Protein AF-A0A1D3JV42-F1 (afdb_monomer_lite)

Structure (mmCIF, N/CA/C/O backbone):
data_AF-A0A1D3JV42-F1
#
_entry.id   AF-A0A1D3JV42-F1
#
loop_
_atom_site.group_PDB
_atom_site.id
_atom_site.type_symbol
_atom_site.label_atom_id
_atom_site.label_alt_id
_atom_site.label_comp_id
_atom_site.label_asym_id
_atom_site.label_entity_id
_atom_site.label_seq_id
_atom_site.pdbx_PDB_ins_code
_atom_site.Cartn_x
_atom_site.Cartn_y
_atom_site.Cartn_z
_atom_site.occupancy
_atom_site.B_iso_or_equiv
_atom_site.auth_seq_id
_atom_site.auth_comp_id
_atom_site.auth_asym_id
_atom_site.auth_atom_id
_atom_site.pdbx_PDB_model_num
ATOM 1 N N . MET A 1 1 ? 8.187 -1.735 14.189 1.00 60.12 1 MET A N 1
ATOM 2 C CA . MET A 1 1 ? 7.811 -0.810 13.105 1.00 60.12 1 MET A CA 1
ATOM 3 C C . MET A 1 1 ? 9.078 -0.324 12.422 1.00 60.12 1 MET A C 1
ATOM 5 O O . MET A 1 1 ? 9.878 0.346 13.074 1.00 60.12 1 MET A O 1
ATOM 9 N N . SER A 1 2 ? 9.292 -0.717 11.170 1.00 70.94 2 SER A N 1
ATOM 10 C CA . SER A 1 2 ? 10.353 -0.251 10.272 1.00 70.94 2 SER A CA 1
ATOM 11 C C . SER A 1 2 ? 9.990 1.111 9.651 1.00 70.94 2 SER A C 1
ATOM 13 O O . SER A 1 2 ? 8.889 1.629 9.857 1.00 70.94 2 SER A O 1
ATOM 15 N N . LEU A 1 3 ? 10.927 1.746 8.937 1.00 77.50 3 LEU A N 1
ATOM 16 C CA . LEU A 1 3 ? 10.678 3.020 8.248 1.00 77.50 3 LEU A CA 1
ATOM 17 C C . LEU A 1 3 ? 9.660 2.851 7.108 1.00 77.50 3 LEU A C 1
ATOM 19 O O . LEU A 1 3 ? 8.678 3.588 7.047 1.00 77.50 3 LEU A O 1
ATOM 23 N N . THR A 1 4 ? 9.840 1.822 6.281 1.00 78.88 4 THR A N 1
ATOM 24 C CA . THR A 1 4 ? 8.972 1.506 5.141 1.00 78.88 4 THR A CA 1
ATOM 25 C C . THR A 1 4 ? 7.524 1.236 5.562 1.00 78.88 4 THR A C 1
ATOM 27 O O . THR A 1 4 ? 6.596 1.697 4.899 1.00 78.88 4 THR A O 1
ATOM 30 N N . GLU A 1 5 ? 7.296 0.559 6.696 1.00 80.50 5 GLU A N 1
ATOM 31 C CA . GLU A 1 5 ? 5.950 0.352 7.261 1.00 80.50 5 GLU A CA 1
ATOM 32 C C . GLU A 1 5 ? 5.263 1.684 7.595 1.00 80.50 5 GLU A C 1
ATOM 34 O O . GLU A 1 5 ? 4.112 1.910 7.219 1.00 80.50 5 GLU A O 1
ATOM 39 N N . ARG A 1 6 ? 5.984 2.597 8.258 1.00 82.31 6 ARG A N 1
ATOM 40 C CA . ARG A 1 6 ? 5.465 3.925 8.617 1.00 82.31 6 ARG A CA 1
ATOM 41 C C . ARG A 1 6 ? 5.159 4.774 7.388 1.00 82.31 6 ARG A C 1
ATOM 43 O O . ARG A 1 6 ? 4.108 5.405 7.338 1.00 82.31 6 ARG A O 1
ATOM 50 N N . LEU A 1 7 ? 6.044 4.762 6.393 1.00 84.19 7 LEU A N 1
ATOM 51 C CA . LEU A 1 7 ? 5.843 5.493 5.140 1.00 84.19 7 LEU A CA 1
ATOM 52 C C . LEU A 1 7 ? 4.655 4.942 4.343 1.00 84.19 7 LEU A C 1
ATOM 54 O O . LEU A 1 7 ? 3.874 5.724 3.803 1.00 84.19 7 LEU A O 1
ATOM 58 N N . SER A 1 8 ? 4.485 3.618 4.320 1.00 84.25 8 SER A N 1
ATOM 59 C CA . SER A 1 8 ? 3.338 2.961 3.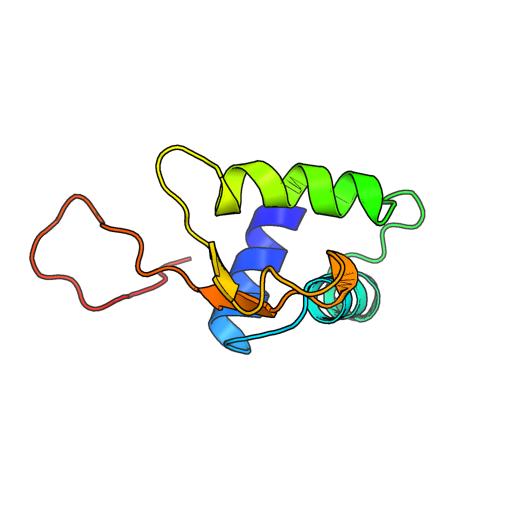680 1.00 84.25 8 SER A CA 1
ATOM 60 C C . SER A 1 8 ? 2.025 3.373 4.340 1.00 84.25 8 SER A C 1
ATOM 62 O O . SER A 1 8 ? 1.085 3.769 3.658 1.00 84.25 8 SER A O 1
ATOM 64 N N . LEU A 1 9 ? 1.972 3.326 5.674 1.00 83.56 9 LEU A N 1
ATOM 65 C CA . LEU A 1 9 ? 0.810 3.741 6.458 1.00 83.56 9 LEU A CA 1
ATOM 66 C C . LEU A 1 9 ? 0.463 5.216 6.248 1.00 83.56 9 LEU A C 1
ATOM 68 O O . LEU A 1 9 ? -0.702 5.532 6.025 1.00 83.56 9 LEU A O 1
ATOM 72 N N . ALA A 1 10 ? 1.462 6.103 6.289 1.00 84.38 10 ALA A N 1
ATOM 73 C CA . ALA A 1 10 ? 1.268 7.529 6.048 1.00 84.38 10 ALA A CA 1
ATOM 74 C C . ALA A 1 10 ? 0.690 7.778 4.649 1.00 84.38 10 ALA A C 1
ATOM 76 O O . ALA A 1 10 ? -0.313 8.470 4.513 1.00 84.38 10 ALA A O 1
ATOM 77 N N . TYR A 1 11 ? 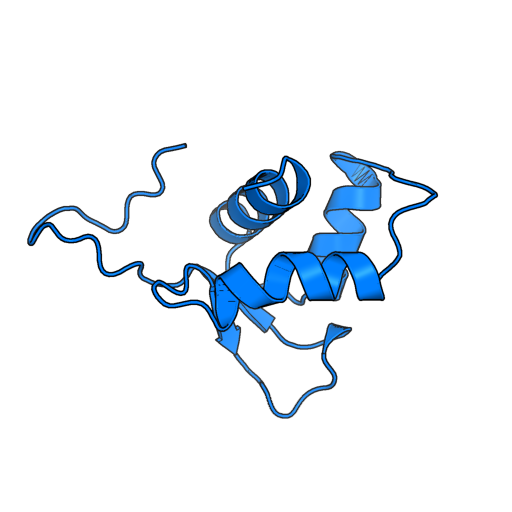1.251 7.134 3.620 1.00 86.19 11 TYR A N 1
ATOM 78 C CA . TYR A 1 11 ? 0.734 7.262 2.261 1.00 86.19 11 TYR A CA 1
ATOM 79 C C . TYR A 1 11 ? -0.704 6.750 2.122 1.00 86.19 11 TYR A C 1
ATOM 81 O O . TYR A 1 11 ? -1.524 7.426 1.515 1.00 86.19 11 TYR A O 1
ATOM 89 N N . ILE A 1 12 ? -1.042 5.592 2.696 1.00 86.62 12 ILE A N 1
ATOM 90 C CA . ILE A 1 12 ? -2.410 5.048 2.637 1.00 86.62 12 ILE A CA 1
ATOM 91 C C . ILE A 1 12 ? -3.392 5.944 3.412 1.00 86.62 12 ILE A C 1
ATOM 93 O O . ILE A 1 12 ? -4.533 6.121 2.991 1.00 86.62 12 ILE A O 1
ATOM 97 N N . ALA A 1 13 ? -2.963 6.545 4.523 1.00 83.19 13 ALA A N 1
ATOM 98 C CA . ALA A 1 13 ? -3.779 7.497 5.271 1.00 83.19 13 ALA A CA 1
ATOM 99 C C . ALA A 1 13 ? -4.016 8.807 4.494 1.00 83.19 13 ALA A C 1
ATOM 101 O O . ALA A 1 13 ? -5.114 9.355 4.555 1.00 83.19 13 ALA A O 1
ATOM 102 N N . GLU A 1 14 ? -3.016 9.288 3.751 1.00 83.56 14 GLU A N 1
ATOM 103 C CA . GLU A 1 14 ? -3.108 10.486 2.904 1.00 83.56 14 GLU A CA 1
ATOM 104 C C . GLU A 1 14 ? -3.918 10.238 1.617 1.00 83.56 14 GLU A C 1
ATOM 106 O O . GLU A 1 14 ? -4.744 11.064 1.232 1.00 83.56 14 GLU A O 1
ATOM 111 N N . ALA A 1 15 ? -3.682 9.112 0.938 1.00 84.62 15 ALA A N 1
ATOM 112 C CA . ALA A 1 15 ? -4.265 8.791 -0.365 1.00 84.62 15 ALA A CA 1
ATOM 113 C C . ALA A 1 15 ? -5.637 8.099 -0.273 1.00 84.62 15 ALA A C 1
ATOM 115 O O . ALA A 1 15 ? -6.394 8.109 -1.244 1.00 84.62 15 ALA A O 1
ATOM 116 N N . GLY A 1 16 ? -5.966 7.496 0.872 1.00 82.06 16 GLY A N 1
ATOM 117 C CA . GLY A 1 16 ? -7.169 6.688 1.052 1.00 82.06 16 GLY A CA 1
ATOM 118 C C . GLY A 1 16 ? -7.011 5.256 0.516 1.00 82.06 16 GLY A C 1
ATOM 119 O O . GLY A 1 16 ? -5.901 4.724 0.487 1.00 82.06 16 GLY A O 1
ATOM 120 N N . PRO A 1 17 ? -8.113 4.585 0.124 1.00 85.25 17 PRO A N 1
ATOM 121 C CA . PRO A 1 17 ? -8.071 3.211 -0.371 1.00 85.25 17 PRO A CA 1
ATOM 122 C C . PRO A 1 17 ? -7.223 3.080 -1.644 1.00 85.25 17 PRO A C 1
ATOM 124 O O . PRO A 1 17 ? -7.588 3.600 -2.697 1.00 85.25 17 PRO A O 1
ATOM 127 N N . VAL A 1 18 ? -6.100 2.362 -1.567 1.00 89.56 18 VAL A N 1
ATOM 128 C CA . VAL A 1 18 ? -5.149 2.211 -2.681 1.00 89.56 18 VAL A CA 1
ATOM 129 C C . VAL A 1 18 ? -4.637 0.782 -2.808 1.00 89.56 18 VAL A C 1
ATOM 131 O O . VAL A 1 18 ? -4.479 0.071 -1.821 1.00 89.56 18 VAL A O 1
ATOM 134 N N . ALA A 1 19 ? -4.354 0.341 -4.034 1.00 88.69 19 ALA A N 1
ATOM 135 C CA . ALA A 1 19 ? -3.806 -0.992 -4.277 1.00 88.69 19 ALA A CA 1
ATOM 136 C C . ALA A 1 19 ? -2.387 -1.149 -3.705 1.00 88.69 19 ALA A C 1
ATOM 138 O O . ALA A 1 19 ? -1.578 -0.221 -3.774 1.00 88.69 19 ALA A O 1
ATOM 139 N N . PHE A 1 20 ? -2.053 -2.350 -3.231 1.00 87.69 20 PHE A N 1
ATOM 140 C CA . PHE A 1 20 ? -0.729 -2.712 -2.708 1.00 87.69 20 PHE A CA 1
ATOM 141 C C . PHE A 1 20 ? 0.420 -2.273 -3.630 1.00 87.69 20 PHE A C 1
ATOM 143 O O . PHE A 1 20 ? 1.374 -1.626 -3.196 1.00 87.69 20 PHE A O 1
ATOM 150 N N . GLY A 1 21 ? 0.295 -2.566 -4.928 1.00 86.81 21 GLY A N 1
ATOM 151 C CA . GLY A 1 21 ? 1.286 -2.194 -5.934 1.00 86.81 21 GLY A CA 1
ATOM 152 C C . GLY A 1 21 ? 1.412 -0.682 -6.135 1.00 86.81 21 GLY A C 1
ATOM 153 O O . GLY A 1 21 ? 2.496 -0.206 -6.458 1.00 86.81 21 GLY A O 1
ATOM 154 N N . ARG A 1 22 ? 0.344 0.093 -5.893 1.00 88.06 22 ARG A N 1
ATOM 155 C CA . ARG A 1 22 ? 0.381 1.565 -5.950 1.00 88.06 22 ARG A CA 1
ATOM 156 C C . ARG A 1 22 ? 1.195 2.131 -4.790 1.00 88.06 22 ARG A C 1
ATOM 158 O O . ARG A 1 22 ? 1.989 3.036 -5.010 1.00 88.06 22 ARG A O 1
ATOM 165 N N . VAL A 1 23 ? 1.028 1.574 -3.588 1.00 87.94 23 VAL A N 1
ATOM 166 C CA . VAL A 1 23 ? 1.810 1.958 -2.401 1.00 87.94 23 VAL A CA 1
ATOM 167 C C . VAL A 1 23 ? 3.291 1.686 -2.648 1.00 87.94 23 VAL A C 1
ATOM 169 O O . VAL A 1 23 ? 4.109 2.585 -2.481 1.00 87.94 23 VAL A O 1
ATOM 172 N N . TYR A 1 24 ? 3.627 0.483 -3.126 1.00 86.69 24 TYR A N 1
ATOM 173 C CA . TYR A 1 24 ? 5.004 0.125 -3.473 1.00 86.69 24 TYR A CA 1
ATOM 174 C C . TYR A 1 24 ? 5.585 1.046 -4.555 1.00 86.69 24 TYR A C 1
ATOM 176 O O . TYR A 1 24 ? 6.676 1.581 -4.382 1.00 86.69 24 TYR A O 1
ATOM 184 N N . ALA A 1 25 ? 4.844 1.295 -5.639 1.00 87.06 25 ALA A N 1
ATOM 185 C CA . ALA A 1 25 ? 5.287 2.186 -6.709 1.00 87.06 25 ALA A CA 1
ATOM 186 C C . ALA A 1 25 ? 5.522 3.622 -6.216 1.00 87.06 25 ALA A C 1
ATOM 188 O O . ALA A 1 25 ? 6.507 4.240 -6.604 1.00 87.06 25 ALA A O 1
ATOM 189 N N . GLU A 1 26 ? 4.661 4.147 -5.341 1.00 88.56 26 GLU A N 1
ATOM 190 C CA . GLU A 1 26 ? 4.840 5.483 -4.768 1.00 88.56 26 GLU A CA 1
ATOM 191 C C . GLU A 1 26 ? 6.070 5.548 -3.854 1.00 88.56 26 GLU A C 1
ATOM 193 O O . GLU A 1 26 ? 6.840 6.508 -3.921 1.00 88.56 26 GLU A O 1
ATOM 198 N N . LEU A 1 27 ? 6.289 4.522 -3.024 1.00 83.62 27 LEU A N 1
ATOM 199 C CA . LEU A 1 27 ? 7.497 4.411 -2.208 1.00 83.62 27 LEU A CA 1
ATOM 200 C C . LEU A 1 27 ? 8.742 4.422 -3.087 1.00 83.62 27 LEU A C 1
ATOM 202 O O . LEU A 1 27 ? 9.596 5.283 -2.898 1.00 83.62 27 LEU A O 1
ATOM 206 N N . MET A 1 28 ? 8.791 3.556 -4.096 1.00 83.88 28 MET A N 1
ATOM 207 C CA . MET A 1 28 ? 9.935 3.452 -4.999 1.00 83.88 28 MET A CA 1
ATOM 208 C C . MET A 1 28 ? 10.139 4.713 -5.847 1.00 83.88 28 MET A C 1
ATOM 210 O O . MET A 1 28 ? 11.269 5.033 -6.194 1.00 83.88 28 MET A O 1
ATOM 214 N N . ALA A 1 29 ? 9.074 5.449 -6.174 1.00 84.31 29 ALA A N 1
ATOM 215 C CA . ALA A 1 29 ? 9.166 6.653 -6.993 1.00 84.31 29 ALA A CA 1
ATOM 216 C C . ALA A 1 29 ? 9.504 7.921 -6.194 1.00 84.31 29 ALA A C 1
ATOM 218 O O . ALA A 1 29 ? 10.156 8.812 -6.734 1.00 84.31 29 ALA A O 1
ATOM 219 N N . LYS A 1 30 ? 9.025 8.049 -4.947 1.00 80.88 30 LYS A 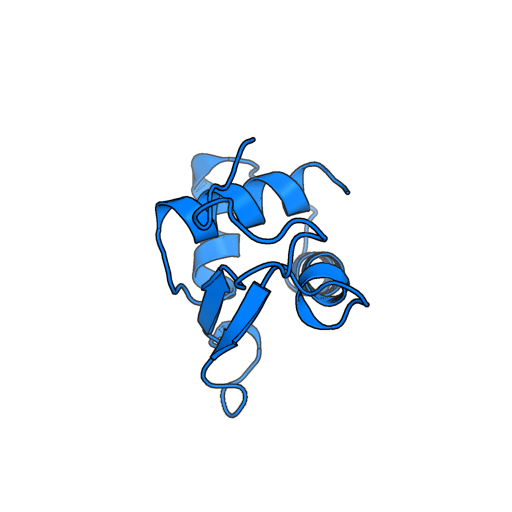N 1
ATOM 220 C CA . LYS A 1 30 ? 9.024 9.343 -4.236 1.00 80.88 30 LYS A CA 1
ATOM 221 C C . LYS A 1 30 ? 9.579 9.333 -2.820 1.00 80.88 30 LYS A C 1
ATOM 223 O O . LYS A 1 30 ? 9.962 10.399 -2.348 1.00 80.88 30 LYS A O 1
ATOM 228 N N . ARG A 1 31 ? 9.564 8.202 -2.108 1.00 76.12 31 ARG A N 1
ATOM 229 C CA . ARG A 1 31 ? 9.885 8.183 -0.665 1.00 76.12 31 ARG A CA 1
ATOM 230 C C . ARG A 1 31 ? 11.140 7.378 -0.341 1.00 76.12 31 ARG A C 1
ATOM 232 O O . ARG A 1 31 ? 11.993 7.863 0.390 1.00 76.12 31 ARG A O 1
ATOM 239 N N . GLU A 1 32 ? 11.251 6.168 -0.874 1.00 74.62 32 GLU A N 1
ATOM 240 C CA . GLU A 1 32 ? 12.314 5.216 -0.556 1.00 74.62 32 GLU A CA 1
ATOM 241 C C . GLU A 1 32 ? 12.593 4.301 -1.773 1.00 74.62 32 GLU A C 1
ATOM 243 O O . GLU A 1 32 ? 12.106 3.169 -1.823 1.00 74.62 32 GLU A O 1
ATOM 248 N N . PRO A 1 33 ? 13.341 4.775 -2.795 1.00 74.31 33 PRO A N 1
ATOM 249 C CA . PRO A 1 33 ? 13.794 3.935 -3.902 1.00 74.31 33 PRO A CA 1
ATOM 250 C C . PRO A 1 33 ? 14.815 2.920 -3.382 1.00 74.31 33 PRO A C 1
ATOM 252 O O . PRO A 1 33 ? 16.018 3.176 -3.360 1.00 74.31 33 PRO A O 1
ATOM 255 N N . LEU A 1 34 ? 14.333 1.768 -2.925 1.00 73.38 34 LEU A N 1
ATOM 256 C CA . LEU A 1 34 ? 15.168 0.695 -2.401 1.00 73.38 34 LEU A CA 1
ATOM 257 C C . LEU A 1 34 ? 15.405 -0.362 -3.486 1.00 73.38 34 LEU A C 1
ATOM 259 O O . LEU A 1 34 ? 14.567 -1.245 -3.659 1.00 73.38 34 LEU A O 1
ATOM 263 N N . PRO A 1 35 ? 16.552 -0.350 -4.192 1.00 72.56 35 PRO A N 1
ATOM 264 C CA . PRO A 1 35 ? 16.814 -1.298 -5.280 1.00 72.56 35 PRO A CA 1
ATOM 265 C C . PRO A 1 35 ? 16.876 -2.764 -4.819 1.00 72.56 35 PRO A C 1
ATOM 267 O O . PRO A 1 35 ? 16.756 -3.667 -5.638 1.00 72.56 35 PRO A O 1
ATOM 270 N N . PHE A 1 36 ? 17.048 -3.008 -3.517 1.00 74.75 36 PHE A N 1
ATOM 271 C CA . PHE A 1 36 ? 17.076 -4.344 -2.916 1.00 74.75 36 PHE A CA 1
ATOM 272 C C . PHE A 1 36 ? 15.750 -4.754 -2.256 1.00 74.75 36 PHE A C 1
ATOM 274 O O . PHE A 1 36 ? 15.609 -5.907 -1.845 1.00 74.75 36 PHE A O 1
ATOM 281 N N . LEU A 1 37 ? 14.781 -3.841 -2.117 1.00 78.31 37 LEU A N 1
ATOM 282 C CA . LEU A 1 37 ? 13.496 -4.172 -1.510 1.00 78.31 37 LEU A CA 1
ATOM 283 C C . LEU A 1 37 ? 12.577 -4.781 -2.567 1.00 78.31 37 LEU A C 1
ATOM 285 O O . LEU A 1 37 ? 11.921 -4.070 -3.325 1.00 78.31 37 LEU A O 1
ATOM 289 N N . GLY A 1 38 ? 12.515 -6.109 -2.584 1.00 81.44 38 GLY A N 1
ATOM 290 C CA . GLY A 1 38 ? 11.571 -6.842 -3.418 1.00 81.44 38 GLY A CA 1
ATOM 291 C C . GLY A 1 38 ? 10.117 -6.654 -2.978 1.00 81.44 38 GLY A C 1
ATOM 292 O O . GLY A 1 38 ? 9.803 -6.402 -1.812 1.00 81.44 38 GLY A O 1
ATOM 293 N N . ASP A 1 39 ? 9.218 -6.868 -3.923 1.00 80.38 39 ASP A N 1
ATOM 294 C CA . ASP A 1 39 ? 7.767 -6.867 -3.777 1.00 80.38 39 ASP A CA 1
ATOM 295 C C . ASP A 1 39 ? 7.289 -7.904 -2.731 1.00 80.38 39 ASP A C 1
ATOM 297 O O . ASP A 1 39 ? 6.426 -7.606 -1.901 1.00 80.38 39 ASP A O 1
ATOM 301 N N . MET A 1 40 ? 7.936 -9.077 -2.662 1.00 83.81 40 MET A N 1
ATOM 302 C CA . MET A 1 40 ? 7.676 -10.073 -1.612 1.00 83.81 40 MET A CA 1
ATOM 303 C C . MET A 1 40 ? 8.116 -9.619 -0.213 1.00 83.81 40 MET A C 1
ATOM 305 O O . MET A 1 40 ? 7.409 -9.885 0.762 1.00 83.81 40 MET A O 1
ATOM 309 N N . MET A 1 41 ? 9.262 -8.934 -0.090 1.00 85.62 41 MET A N 1
ATOM 310 C CA . MET A 1 41 ? 9.703 -8.373 1.197 1.00 85.62 41 MET A CA 1
ATOM 311 C C . MET A 1 41 ? 8.736 -7.289 1.659 1.00 85.62 41 MET A C 1
ATOM 313 O O . MET A 1 41 ? 8.331 -7.271 2.819 1.00 85.62 41 MET A O 1
ATOM 317 N N . PHE A 1 42 ? 8.319 -6.422 0.740 1.00 85.25 42 PHE A N 1
ATOM 318 C CA . PHE A 1 42 ? 7.320 -5.402 1.013 1.00 85.25 42 PHE A CA 1
ATOM 319 C C . PHE A 1 42 ? 5.990 -6.009 1.483 1.00 85.25 42 PHE A C 1
ATOM 321 O O . PHE A 1 42 ? 5.426 -5.584 2.492 1.00 85.25 42 PHE A O 1
ATOM 328 N N . HIS A 1 43 ? 5.521 -7.066 0.816 1.00 86.50 43 HIS A N 1
ATOM 329 C CA . HIS A 1 43 ? 4.338 -7.807 1.246 1.00 86.50 43 HIS A CA 1
ATOM 330 C C . HIS A 1 43 ? 4.503 -8.424 2.645 1.00 86.50 43 HIS A C 1
ATOM 332 O O . HIS A 1 43 ? 3.575 -8.366 3.455 1.00 86.50 43 HIS A O 1
ATOM 338 N N . ALA A 1 44 ? 5.680 -8.968 2.967 1.00 86.19 44 ALA A N 1
ATOM 339 C CA . ALA A 1 44 ? 5.968 -9.501 4.296 1.00 86.19 44 ALA A CA 1
ATOM 340 C C . ALA A 1 44 ? 5.963 -8.415 5.387 1.00 86.19 44 ALA A C 1
ATOM 342 O O . ALA A 1 44 ? 5.466 -8.676 6.478 1.00 86.19 44 ALA A O 1
ATOM 343 N N . LEU A 1 45 ? 6.442 -7.202 5.089 1.00 85.12 45 LEU A N 1
ATOM 344 C CA . LEU A 1 45 ? 6.392 -6.056 6.007 1.00 85.12 45 LEU A CA 1
ATOM 345 C C . LEU A 1 45 ? 4.959 -5.569 6.254 1.00 85.12 45 LEU A C 1
ATOM 347 O O . LEU A 1 45 ? 4.610 -5.174 7.358 1.00 85.12 45 LEU A O 1
ATOM 351 N N . LEU A 1 46 ? 4.095 -5.620 5.242 1.00 83.94 46 LEU A N 1
ATOM 352 C CA . LEU A 1 46 ? 2.702 -5.192 5.387 1.00 83.94 46 LEU A CA 1
ATOM 353 C C . LEU A 1 46 ? 1.789 -6.260 6.001 1.00 83.94 46 LEU A C 1
ATOM 355 O O . LEU A 1 46 ? 0.733 -5.922 6.531 1.00 83.94 46 LEU A O 1
ATOM 359 N N . ARG A 1 47 ? 2.176 -7.540 5.981 1.00 85.44 47 ARG A N 1
ATOM 360 C CA . ARG A 1 47 ? 1.392 -8.633 6.583 1.00 85.44 47 ARG A CA 1
ATOM 361 C C . ARG A 1 47 ? 1.044 -8.387 8.058 1.00 85.44 47 ARG A C 1
ATOM 363 O O . ARG A 1 47 ? -0.140 -8.444 8.366 1.00 85.44 47 ARG A O 1
ATOM 370 N N . PRO A 1 48 ? 1.988 -8.057 8.961 1.00 82.81 48 PRO A N 1
ATOM 371 C CA . PRO A 1 48 ? 1.679 -7.750 10.360 1.00 82.81 48 PRO A CA 1
ATOM 372 C C . PRO A 1 48 ? 0.745 -6.548 10.542 1.00 82.81 48 PRO A C 1
ATOM 374 O O . PRO A 1 48 ? -0.026 -6.509 11.493 1.00 82.81 48 PRO A O 1
ATOM 377 N N . LEU A 1 49 ? 0.780 -5.574 9.628 1.00 81.31 49 LEU A N 1
ATOM 378 C CA . LEU A 1 49 ? -0.106 -4.405 9.666 1.00 81.31 49 LEU A CA 1
ATOM 379 C C . LEU A 1 49 ? -1.558 -4.741 9.310 1.00 81.31 49 LEU A C 1
ATOM 381 O O . LEU A 1 49 ? -2.459 -3.962 9.628 1.00 81.31 49 LEU A O 1
ATOM 385 N N . ILE A 1 50 ? -1.777 -5.879 8.652 1.00 84.25 50 ILE A N 1
ATOM 386 C CA . ILE A 1 50 ? -3.087 -6.308 8.167 1.00 84.25 50 ILE A CA 1
ATOM 387 C C . ILE A 1 50 ? -3.628 -7.510 8.942 1.00 84.25 50 ILE A C 1
ATOM 389 O O . ILE A 1 50 ? -4.810 -7.560 9.256 1.00 84.25 50 ILE A O 1
ATOM 393 N N . ASP A 1 51 ? -2.772 -8.489 9.217 1.00 83.06 51 ASP A N 1
ATOM 394 C CA . ASP A 1 51 ? -3.120 -9.760 9.855 1.00 83.06 51 ASP A CA 1
ATOM 395 C C . ASP A 1 51 ? -2.651 -9.807 11.327 1.00 83.06 51 ASP A C 1
ATOM 397 O O . ASP A 1 51 ? -2.787 -10.832 11.990 1.00 83.06 51 ASP A O 1
ATOM 401 N N . GLY A 1 52 ? -2.061 -8.721 11.843 1.00 76.06 52 GLY A N 1
ATOM 402 C CA . GLY A 1 52 ? -1.615 -8.621 13.233 1.00 76.06 52 GLY A CA 1
ATOM 403 C C . GLY A 1 52 ? -2.756 -8.403 14.228 1.00 76.06 52 GLY A C 1
ATOM 404 O O . GLY A 1 52 ? -3.896 -8.141 13.858 1.00 76.06 52 GLY A O 1
ATOM 405 N N . GLU A 1 53 ? -2.425 -8.470 15.519 1.00 69.94 53 GLU A N 1
ATOM 406 C CA . GLU A 1 53 ? -3.388 -8.385 16.630 1.00 69.94 53 GLU A CA 1
ATOM 407 C C . GLU A 1 53 ? -4.179 -7.060 16.652 1.00 69.94 53 GLU A C 1
ATOM 409 O O . GLU A 1 53 ? -5.350 -7.023 17.027 1.00 69.94 53 GLU A O 1
ATOM 414 N N . HIS A 1 54 ? -3.558 -5.976 16.178 1.00 70.56 54 HIS A N 1
ATOM 415 C CA . HIS A 1 54 ? -4.191 -4.674 15.973 1.00 70.56 54 HIS A CA 1
ATOM 416 C C . HIS A 1 54 ? -4.011 -4.232 14.514 1.00 70.56 54 HIS A C 1
ATOM 418 O O . HIS A 1 54 ? -3.070 -3.490 14.215 1.00 70.56 54 HIS A O 1
ATOM 424 N N . PRO A 1 55 ? -4.879 -4.684 13.593 1.00 77.31 55 PRO A N 1
ATOM 425 C CA . PRO A 1 55 ? -4.727 -4.372 12.182 1.00 77.31 55 PRO A CA 1
ATOM 426 C C . PRO A 1 55 ? -4.970 -2.878 11.944 1.00 77.31 55 PRO A C 1
ATOM 428 O O . PRO A 1 55 ? -6.044 -2.344 12.228 1.00 77.31 55 PRO A O 1
ATOM 431 N N . LEU A 1 56 ? -3.948 -2.195 11.428 1.00 80.44 56 LEU A N 1
ATOM 432 C CA . LEU A 1 56 ? -4.002 -0.779 11.046 1.00 80.44 56 LEU A CA 1
ATOM 433 C C . LEU A 1 56 ? -4.454 -0.603 9.594 1.00 80.44 56 LEU A C 1
ATOM 435 O O . LEU A 1 56 ? -4.797 0.502 9.181 1.00 80.44 56 LEU A O 1
ATOM 439 N N . LEU A 1 57 ? -4.451 -1.6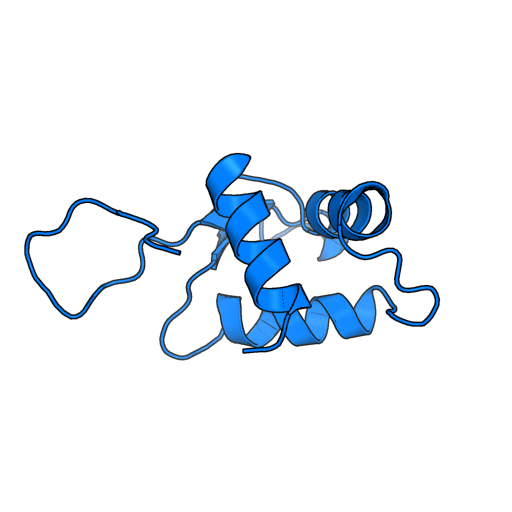87 8.820 1.00 83.31 57 LEU A N 1
ATOM 440 C CA . LEU A 1 57 ? -4.851 -1.725 7.423 1.00 83.31 57 LEU A CA 1
ATOM 441 C C . LEU A 1 57 ? -5.899 -2.811 7.216 1.00 83.31 57 LEU A C 1
ATOM 443 O O . LEU A 1 57 ? -5.803 -3.903 7.769 1.00 83.31 57 LEU A O 1
ATOM 447 N N . THR A 1 58 ? -6.895 -2.519 6.387 1.00 82.19 58 THR A N 1
ATOM 448 C CA . THR A 1 58 ? -7.916 -3.487 5.973 1.00 82.19 58 THR A CA 1
ATOM 449 C C . THR A 1 58 ? -7.729 -3.829 4.499 1.00 82.19 58 THR A C 1
ATOM 451 O O . THR A 1 58 ? -7.567 -2.932 3.672 1.00 82.19 58 THR A O 1
ATOM 454 N N . LYS A 1 59 ? -7.751 -5.127 4.169 1.00 84.94 59 LYS A N 1
ATOM 455 C CA . LYS A 1 59 ? -7.793 -5.615 2.781 1.00 84.94 59 LYS A CA 1
ATOM 456 C C . LYS A 1 59 ? -9.230 -5.515 2.271 1.00 84.94 59 LYS A C 1
ATOM 458 O O . LYS A 1 59 ? -10.092 -6.278 2.704 1.00 84.94 59 LYS A O 1
ATOM 463 N N . THR A 1 60 ? -9.461 -4.632 1.317 1.00 72.81 60 THR A N 1
ATOM 464 C CA . THR A 1 60 ? -10.659 -4.641 0.478 1.00 72.81 60 THR A CA 1
ATOM 465 C C . THR A 1 60 ? -10.337 -5.445 -0.784 1.00 72.81 60 THR A C 1
ATOM 467 O O . THR A 1 60 ? -9.198 -5.454 -1.253 1.00 72.81 60 THR A O 1
ATOM 470 N N . GLU A 1 61 ? -11.315 -6.182 -1.311 1.00 79.94 61 GLU A N 1
ATOM 471 C CA . GLU A 1 61 ? -11.138 -6.999 -2.525 1.00 79.94 61 GLU A CA 1
ATOM 472 C C . GLU A 1 61 ? -10.104 -8.134 -2.376 1.00 79.94 61 GLU A C 1
ATOM 474 O O . GLU A 1 61 ? -9.280 -8.386 -3.253 1.00 79.94 61 GLU A O 1
ATOM 479 N N . ALA A 1 62 ? -10.167 -8.880 -1.267 1.00 74.94 62 ALA A N 1
ATOM 480 C CA . ALA A 1 62 ? -9.271 -10.014 -0.998 1.00 74.94 62 ALA A CA 1
ATOM 481 C C . ALA A 1 62 ? -9.313 -11.139 -2.061 1.00 74.94 62 ALA A C 1
ATOM 483 O O . ALA A 1 62 ? -8.406 -11.973 -2.095 1.00 74.94 62 ALA A O 1
ATOM 484 N N . HIS A 1 63 ? -10.336 -11.146 -2.924 1.00 80.00 63 HIS A N 1
ATOM 485 C CA . HIS A 1 63 ? -10.463 -12.049 -4.070 1.00 80.00 63 HIS A CA 1
ATOM 486 C C . HIS A 1 63 ? -9.435 -11.764 -5.180 1.00 80.00 63 HIS A C 1
ATOM 488 O O . HIS A 1 63 ? -9.157 -12.646 -5.988 1.00 80.00 63 HIS A O 1
ATOM 494 N N . LEU A 1 64 ? -8.859 -10.558 -5.220 1.00 83.81 64 LEU A N 1
ATOM 495 C CA . LEU A 1 64 ? -7.812 -10.198 -6.170 1.00 83.81 64 LEU A CA 1
ATOM 496 C C . LEU A 1 64 ? -6.451 -10.757 -5.743 1.00 83.81 64 LEU A C 1
ATOM 498 O O . LEU A 1 64 ? -6.186 -11.021 -4.562 1.00 83.81 64 LEU A O 1
ATOM 502 N N . GLU A 1 65 ? -5.548 -10.883 -6.714 1.00 83.12 65 GLU A N 1
ATOM 503 C CA . GLU A 1 65 ? -4.143 -11.165 -6.438 1.00 83.12 65 GLU A CA 1
ATOM 504 C C . GLU A 1 65 ? -3.538 -10.081 -5.547 1.00 83.12 65 GLU A C 1
ATOM 506 O O . GLU A 1 65 ? -3.887 -8.902 -5.634 1.00 83.12 65 GLU A O 1
ATOM 511 N N . TRP A 1 66 ? -2.606 -10.478 -4.685 1.00 78.44 66 TRP A N 1
ATOM 512 C CA . TRP A 1 66 ? -2.080 -9.626 -3.623 1.00 78.44 66 TRP A CA 1
ATOM 513 C C . TRP A 1 66 ? -1.555 -8.237 -4.063 1.00 78.44 66 TRP A C 1
ATOM 515 O O . TRP A 1 66 ? -1.800 -7.301 -3.302 1.00 78.44 66 TRP A O 1
ATOM 525 N N . PRO A 1 67 ? -0.950 -8.015 -5.257 1.00 82.81 67 PRO A N 1
ATOM 526 C CA . PRO A 1 67 ? -0.509 -6.677 -5.671 1.00 82.81 67 PRO A CA 1
ATOM 527 C C . PRO A 1 67 ? -1.681 -5.750 -6.017 1.00 82.81 67 PRO A C 1
ATOM 529 O O . PRO A 1 67 ? -1.557 -4.526 -5.958 1.00 82.81 67 PRO A O 1
ATOM 532 N N . ARG A 1 68 ? -2.817 -6.339 -6.406 1.00 84.62 68 ARG A N 1
ATOM 533 C CA . ARG A 1 68 ? -4.045 -5.642 -6.806 1.00 84.62 68 ARG A CA 1
ATOM 534 C C . ARG A 1 68 ? -5.011 -5.428 -5.650 1.00 84.62 68 ARG A C 1
ATOM 536 O O . ARG A 1 68 ? -5.931 -4.633 -5.788 1.00 84.62 68 ARG A O 1
ATOM 543 N N . ARG A 1 69 ? -4.796 -6.097 -4.516 1.00 87.44 69 ARG A N 1
ATOM 544 C CA . ARG A 1 69 ? -5.628 -5.917 -3.324 1.00 87.44 69 ARG A CA 1
ATOM 545 C C . ARG A 1 69 ? -5.571 -4.477 -2.857 1.00 87.44 69 ARG A C 1
ATOM 547 O O . ARG A 1 69 ? -4.490 -3.897 -2.729 1.00 87.44 69 ARG A O 1
ATOM 554 N N . VAL A 1 70 ? -6.744 -3.934 -2.572 1.00 86.75 70 VAL A N 1
ATOM 555 C CA . VAL A 1 70 ? -6.893 -2.570 -2.089 1.00 86.75 70 VAL A CA 1
ATOM 556 C C . VAL A 1 70 ? -6.676 -2.562 -0.583 1.00 86.75 70 VAL A C 1
ATOM 558 O O . VAL A 1 70 ? -7.266 -3.348 0.156 1.00 86.75 70 VAL A O 1
ATOM 561 N N . LEU A 1 71 ? -5.802 -1.676 -0.128 1.00 86.62 71 LEU A N 1
ATOM 562 C CA . LEU A 1 71 ? -5.565 -1.386 1.273 1.00 86.62 71 LEU A CA 1
ATOM 563 C C . LEU A 1 71 ? -6.309 -0.112 1.632 1.00 86.62 71 LEU A C 1
ATOM 565 O O . LEU A 1 71 ? -6.104 0.927 1.010 1.00 86.62 71 LEU A O 1
ATOM 569 N N . ALA A 1 72 ? -7.147 -0.199 2.654 1.00 83.12 72 ALA A N 1
ATOM 570 C CA . ALA A 1 72 ? -7.775 0.954 3.273 1.00 83.12 72 ALA A CA 1
ATOM 571 C C . ALA A 1 72 ? -7.194 1.168 4.678 1.00 83.12 72 ALA A C 1
ATOM 573 O O . ALA A 1 72 ? -6.854 0.182 5.348 1.00 83.12 72 ALA A O 1
ATOM 574 N N . PRO A 1 73 ? -7.097 2.424 5.152 1.00 78.25 73 PRO A N 1
ATOM 575 C CA . PRO A 1 73 ? -6.766 2.686 6.544 1.00 78.25 73 PRO A CA 1
ATOM 576 C C . PRO A 1 73 ? -7.822 2.018 7.430 1.00 78.25 73 PRO A C 1
ATOM 578 O O . PRO A 1 73 ? -9.020 2.283 7.322 1.00 78.25 73 PRO A O 1
ATOM 581 N N . GLY A 1 74 ? -7.372 1.094 8.273 1.00 69.44 74 GLY A N 1
ATOM 582 C CA . GLY A 1 74 ? -8.216 0.458 9.265 1.00 69.44 74 GLY A CA 1
ATOM 583 C C . GLY A 1 74 ? -8.613 1.481 10.320 1.00 69.44 74 GLY A C 1
ATOM 584 O O . GLY A 1 74 ? -7.812 2.323 10.731 1.00 69.44 74 GLY A O 1
ATOM 585 N N . CYS A 1 75 ? -9.852 1.395 10.794 1.00 56.00 75 CYS A N 1
ATOM 586 C CA . CYS A 1 75 ? -10.242 2.086 12.012 1.00 56.00 75 CYS A CA 1
ATOM 587 C C . CYS A 1 75 ? -9.558 1.342 13.164 1.00 56.00 75 CYS A C 1
ATOM 589 O O . CYS A 1 75 ? -10.101 0.368 13.691 1.00 56.00 75 CYS A O 1
ATOM 591 N N . ALA A 1 76 ? -8.317 1.723 13.481 1.00 53.09 76 ALA A N 1
ATOM 592 C CA . ALA A 1 76 ? -7.611 1.181 14.627 1.00 53.09 76 ALA A CA 1
ATOM 593 C C . ALA A 1 76 ? -8.527 1.394 15.833 1.00 53.09 76 ALA A C 1
ATOM 595 O O . ALA A 1 76 ? -8.820 2.538 16.186 1.00 53.09 76 ALA A O 1
ATOM 596 N N . LYS A 1 77 ? -9.032 0.306 16.432 1.00 44.66 77 LYS A N 1
ATOM 597 C CA . LYS A 1 77 ? -9.724 0.366 17.721 1.00 44.66 77 LYS A CA 1
ATOM 598 C C . LYS A 1 77 ? -8.693 0.825 18.740 1.00 44.66 77 LYS A C 1
ATOM 600 O O . LYS A 1 77 ? -8.043 0.021 19.403 1.00 44.66 77 LYS A O 1
ATOM 605 N N . THR A 1 78 ? -8.486 2.131 18.821 1.00 44.53 78 THR A N 1
ATOM 606 C CA . THR A 1 78 ? -7.741 2.722 19.910 1.00 44.53 78 THR A CA 1
ATOM 607 C C . THR A 1 78 ? -8.484 2.336 21.181 1.00 44.53 78 THR A C 1
ATOM 609 O O . THR A 1 78 ? -9.713 2.329 21.253 1.00 44.53 78 THR A O 1
ATOM 612 N N . ARG A 1 79 ? -7.721 1.978 22.205 1.00 43.19 79 ARG A N 1
ATOM 613 C CA . ARG A 1 79 ? -8.189 1.637 23.551 1.00 43.19 79 ARG A CA 1
ATOM 614 C C . ARG A 1 79 ? -8.911 2.811 24.261 1.00 43.19 79 ARG A C 1
ATOM 616 O O . ARG A 1 79 ? -9.125 2.750 25.463 1.00 43.19 79 ARG A O 1
ATOM 623 N N . TYR A 1 80 ? -9.310 3.866 23.543 1.00 39.16 80 TYR A N 1
ATOM 624 C CA . TYR A 1 80 ? -9.922 5.079 24.080 1.00 39.16 80 TYR A CA 1
ATOM 625 C C . TYR A 1 80 ? -11.258 5.398 23.385 1.00 39.16 80 TYR A C 1
ATOM 627 O O . TYR A 1 80 ? -11.272 5.704 22.190 1.00 39.16 80 TYR A O 1
ATOM 635 N N . PRO A 1 81 ? -12.391 5.372 24.115 1.00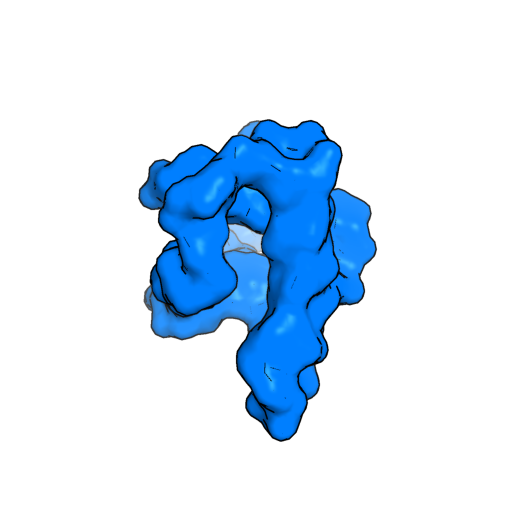 40.19 81 PRO A N 1
ATOM 636 C CA . PRO A 1 81 ? -13.692 5.716 23.564 1.00 40.19 81 PRO A CA 1
ATOM 637 C C . PRO A 1 81 ? -13.792 7.243 23.467 1.00 40.19 81 PRO A C 1
ATOM 639 O O . PRO A 1 81 ? -13.992 7.920 24.470 1.00 40.19 81 PRO A O 1
ATOM 642 N N . GLY A 1 82 ? -13.616 7.805 22.269 1.00 42.06 82 GLY A N 1
ATOM 643 C CA . GLY A 1 82 ? -13.968 9.211 22.017 1.00 42.06 82 GLY A CA 1
ATOM 644 C C . GLY A 1 82 ? -13.051 10.006 21.091 1.00 42.06 82 GLY A C 1
ATOM 645 O O . GLY A 1 82 ? -13.385 11.139 20.754 1.00 42.06 82 GLY A O 1
ATOM 646 N N . THR A 1 83 ? -11.922 9.467 20.636 1.00 45.66 83 THR A N 1
ATOM 647 C CA . THR A 1 83 ? -11.063 10.190 19.688 1.00 45.66 83 THR A CA 1
ATOM 648 C C . THR A 1 83 ? -11.452 9.826 18.260 1.00 45.66 83 THR A C 1
ATOM 650 O O . THR A 1 83 ? -11.328 8.674 17.850 1.00 45.66 83 THR A O 1
ATOM 653 N N . ARG A 1 84 ? -11.948 10.817 17.501 1.00 42.91 84 ARG A N 1
ATOM 654 C CA . ARG A 1 84 ? -12.102 10.734 16.037 1.00 42.91 84 ARG A CA 1
ATOM 655 C C . ARG A 1 84 ? -10.857 10.082 15.452 1.00 42.91 84 ARG A C 1
ATOM 657 O O . ARG A 1 84 ? -9.767 10.424 15.901 1.00 42.91 84 ARG A O 1
ATOM 664 N N . CYS A 1 85 ? -11.056 9.192 14.477 1.00 47.78 85 CYS A N 1
ATOM 665 C CA . CYS A 1 85 ? -10.030 8.513 13.686 1.00 47.78 85 CYS A CA 1
ATOM 666 C C . CYS A 1 85 ? -8.946 9.523 13.274 1.00 47.78 85 CYS A C 1
ATOM 668 O O . CYS A 1 85 ? -9.080 10.249 12.294 1.00 47.78 85 CYS A O 1
ATOM 670 N N . GLY A 1 86 ? -7.939 9.661 14.126 1.00 39.94 86 GLY A N 1
ATOM 671 C CA . GLY A 1 86 ? -6.984 10.752 14.119 1.00 39.94 86 GLY A CA 1
ATOM 672 C C . GLY A 1 86 ? -5.630 10.104 14.044 1.00 39.94 86 GLY A C 1
ATOM 673 O O . GLY A 1 86 ? -5.054 9.740 15.066 1.00 39.94 86 GLY A O 1
ATOM 674 N N . PHE A 1 87 ? -5.184 9.897 12.813 1.00 45.41 87 PHE A N 1
ATOM 675 C CA . PHE A 1 87 ? -3.857 9.408 12.485 1.00 45.41 87 PHE A CA 1
ATOM 676 C C . PHE A 1 87 ? -2.855 10.482 12.934 1.00 45.41 87 PHE A C 1
ATOM 678 O O . PHE A 1 87 ? -2.553 11.415 12.197 1.00 45.41 87 PHE A O 1
ATOM 685 N N . ARG A 1 88 ? -2.431 10.441 14.201 1.00 34.97 88 ARG A N 1
ATOM 686 C CA . ARG A 1 88 ? -1.378 11.321 14.710 1.00 34.97 88 ARG A CA 1
ATOM 687 C C . ARG A 1 88 ? -0.048 10.599 14.494 1.00 34.97 88 ARG A C 1
ATOM 689 O O . ARG A 1 88 ? 0.245 9.648 15.217 1.00 34.97 88 ARG A O 1
ATOM 696 N N . LEU A 1 89 ? 0.661 11.014 13.441 1.00 43.31 89 LEU A N 1
ATOM 697 C CA . LE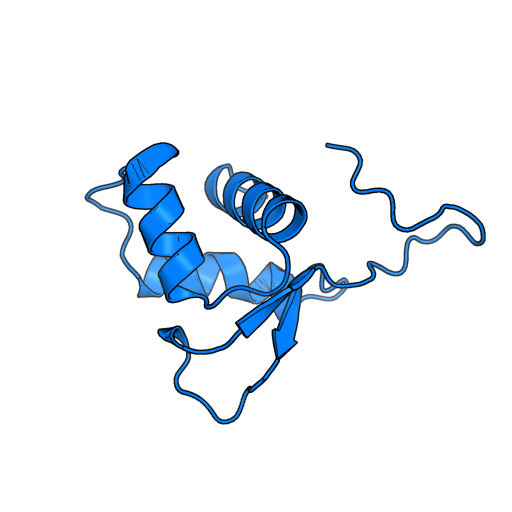U A 1 89 ? 2.089 10.750 13.226 1.00 43.31 89 LEU A CA 1
ATOM 698 C C . LEU A 1 89 ? 2.915 11.308 14.390 1.00 43.31 89 LEU A C 1
ATOM 700 O O . LEU A 1 89 ? 2.537 12.389 14.905 1.00 43.31 89 LEU A O 1
#

Organism: NCBI:txid1295141

Secondary structure (DSSP, 8-state):
--HHHHHHHHHHHHH-SEEHHHHHHHIIIII---TT--HHHHHHHHHHHHHSSS-SEEEE-TTS-TTTPEEEE-----SSTT--S----

pLDDT: mean 75.29, std 15.03, range [34.97, 89.56]

Radius of gyration: 12.98 Å; chains: 1; bounding box: 31×23×31 Å

Foldseek 3Di:
DDPLLVQLLVCCVVVFWDFQLVSVVCCCPPNPVDPPCDSVNSVVSCCCCDVNPFNQWHFDPPVDDRRGTIIGGDQGPDPDPDDDSDPDD

Sequence (89 aa):
MSLTERLSLAYIAEAGPVAFGRVYAELMAKREPLPFLGDMMFHALLRPLIDGEHPLLTKTEAHLEWPRRVLAPGCAKTRYPGTRCGFRL